Protein AF-A0A8X7E4F1-F1 (afdb_monomer_lite)

Foldseek 3Di:
DDDDDDPPPDDDPVRVVVVVVVVVVVVVVVVVVCCVPPVVVVQQDWDKDWDDDWDWDCDPNDTDTDIDIDTPGPDDDDDQWDWDADPNDTDIDDGD

pLDDT: mean 83.53, std 11.59, range [44.25, 96.94]

Radius of gyration: 31.85 Å; chains: 1; bounding box: 60×23×98 Å

Secondary structure (DSSP, 8-state):
---------PPPHHHHHHHHHHHHHHHHHHHHHHHHHTGGGTT----EEEEEEEEEEEETTEEEEEEEEEE-SSS-------EEEETTEEEEPPP-

Sequence (96 aa):
MKVLYKRKGGISAPVLAILTFAVLLVVGVAILMYFYVIAPQATKQSQLSILGEPVIRFSNNEYVLSVTIKNLGSDTVMLQGATIIINDTSYNTPDD

Structure (mmCIF, N/CA/C/O backbone):
data_AF-A0A8X7E4F1-F1
#
_entry.id   AF-A0A8X7E4F1-F1
#
loop_
_atom_site.group_PDB
_atom_site.id
_atom_site.type_symbol
_atom_site.label_atom_id
_atom_site.label_alt_id
_atom_site.label_comp_id
_atom_site.label_asym_id
_atom_site.label_entity_id
_atom_site.label_seq_id
_atom_site.pdbx_PDB_ins_code
_atom_site.Cartn_x
_atom_site.Cartn_y
_atom_site.Cartn_z
_atom_site.occupancy
_atom_site.B_iso_or_equiv
_atom_site.auth_seq_id
_atom_site.auth_comp_id
_atom_site.auth_asym_id
_atom_site.auth_atom_id
_atom_site.pdbx_PDB_model_num
ATOM 1 N N . MET A 1 1 ? -17.694 -5.681 70.126 1.00 44.25 1 MET A N 1
ATOM 2 C CA . MET A 1 1 ? -17.298 -4.977 68.884 1.00 44.25 1 MET A CA 1
ATOM 3 C C . MET A 1 1 ? -18.538 -4.769 68.020 1.00 44.25 1 MET A C 1
ATOM 5 O O . MET A 1 1 ? -19.162 -5.751 67.646 1.00 44.25 1 MET A O 1
ATOM 9 N N . LYS A 1 2 ? -18.953 -3.520 67.767 1.00 49.25 2 LYS A N 1
ATOM 10 C CA . LYS A 1 2 ? -20.084 -3.205 66.875 1.00 49.25 2 LYS A CA 1
ATOM 11 C C . LYS A 1 2 ? -19.562 -3.134 65.438 1.00 49.25 2 LYS A C 1
ATOM 13 O O . LYS A 1 2 ? -18.790 -2.238 65.114 1.00 49.25 2 LYS A O 1
ATOM 18 N N . VAL A 1 3 ? -19.956 -4.091 64.601 1.00 59.44 3 VAL A N 1
ATOM 19 C CA . VAL A 1 3 ? -19.585 -4.136 63.181 1.00 59.44 3 VAL A CA 1
ATOM 20 C C . VAL A 1 3 ? -20.490 -3.171 62.413 1.00 59.44 3 VAL A C 1
ATOM 22 O O . VAL A 1 3 ? -21.691 -3.396 62.283 1.00 59.44 3 VAL A O 1
ATOM 25 N N . LEU A 1 4 ? -19.920 -2.062 61.942 1.00 64.94 4 LEU A N 1
ATOM 26 C CA . LEU A 1 4 ? -20.594 -1.090 61.082 1.00 64.94 4 LEU A CA 1
ATOM 27 C C . LEU A 1 4 ? -20.675 -1.645 59.653 1.00 64.94 4 LEU A C 1
ATOM 29 O O . LEU A 1 4 ? -19.695 -1.626 58.910 1.00 64.94 4 LEU A O 1
ATOM 33 N N . TYR A 1 5 ? -21.853 -2.126 59.255 1.00 54.75 5 TYR A N 1
ATOM 34 C CA . TYR A 1 5 ? -22.135 -2.485 57.865 1.00 54.75 5 TYR A CA 1
ATOM 35 C C . TYR A 1 5 ? -22.247 -1.214 57.009 1.00 54.75 5 TYR A C 1
ATOM 37 O O . TYR A 1 5 ? -23.218 -0.460 57.109 1.00 54.75 5 TYR A O 1
ATOM 45 N N . LYS A 1 6 ? -21.257 -0.979 56.139 1.00 62.44 6 LYS A N 1
ATOM 46 C CA . LYS A 1 6 ? -21.343 0.023 55.066 1.00 62.44 6 LYS A CA 1
ATOM 47 C C . LYS A 1 6 ? -22.490 -0.356 54.124 1.00 62.44 6 LYS A C 1
ATOM 49 O O . LYS A 1 6 ? -22.404 -1.349 53.405 1.00 62.44 6 LYS A O 1
ATOM 54 N N . ARG A 1 7 ? -23.550 0.455 54.090 1.00 60.06 7 ARG A N 1
ATOM 55 C CA . ARG A 1 7 ? -24.597 0.368 53.065 1.00 60.06 7 ARG A CA 1
ATOM 56 C C . ARG A 1 7 ? -23.990 0.768 51.716 1.00 60.06 7 ARG A C 1
ATOM 58 O O . ARG A 1 7 ? -23.758 1.947 51.471 1.00 60.06 7 ARG A O 1
ATOM 65 N N . LYS A 1 8 ? -23.706 -0.211 50.849 1.00 59.78 8 LYS A N 1
ATOM 66 C CA . LYS A 1 8 ? -23.483 0.034 49.417 1.00 59.78 8 LYS A CA 1
ATOM 67 C C . LYS A 1 8 ? -24.802 0.560 48.847 1.00 59.78 8 LYS A C 1
ATOM 69 O O . LYS A 1 8 ? -25.757 -0.200 48.729 1.00 59.78 8 LYS A O 1
ATOM 74 N N . GLY A 1 9 ? -24.871 1.857 48.556 1.00 60.72 9 GLY A N 1
ATOM 75 C CA . GLY A 1 9 ? -25.984 2.432 47.806 1.00 60.72 9 GLY A CA 1
ATOM 76 C C . GLY A 1 9 ? -25.994 1.825 46.407 1.00 60.72 9 GLY A C 1
ATOM 77 O O . GLY A 1 9 ? -25.110 2.117 45.607 1.00 60.72 9 GLY A O 1
ATOM 78 N N . GLY A 1 10 ? -26.933 0.917 46.147 1.00 71.62 10 GLY A N 1
ATOM 79 C CA . GLY A 1 10 ? -27.133 0.344 44.822 1.00 71.62 10 GLY A CA 1
ATOM 80 C C . GLY A 1 10 ? -27.723 1.400 43.897 1.00 71.62 10 GLY A C 1
ATOM 81 O O . GLY A 1 10 ? -28.724 2.028 44.238 1.00 71.62 10 GLY A O 1
ATOM 82 N N . ILE A 1 11 ? -27.096 1.610 42.742 1.00 70.88 11 ILE A N 1
ATOM 83 C CA . ILE A 1 11 ? -27.671 2.408 41.658 1.00 70.88 11 ILE A CA 1
ATOM 84 C C . ILE A 1 11 ? -29.013 1.770 41.278 1.00 70.88 11 ILE A C 1
ATOM 86 O O . ILE A 1 11 ? -29.093 0.553 41.103 1.00 70.88 11 ILE A O 1
ATOM 90 N N . SER A 1 12 ? -30.077 2.571 41.194 1.00 83.69 12 SER A N 1
ATOM 91 C CA . SER A 1 12 ? -31.404 2.060 40.853 1.00 83.69 12 SER A CA 1
ATOM 92 C C . SER A 1 12 ? -31.413 1.518 39.421 1.00 83.69 12 SER A C 1
ATOM 94 O O . SER A 1 12 ? -30.747 2.057 38.536 1.00 83.69 12 SER A O 1
ATOM 96 N N . ALA A 1 13 ? -32.175 0.447 39.180 1.00 85.00 13 ALA A N 1
ATOM 97 C CA . ALA A 1 13 ? -32.247 -0.201 37.868 1.00 85.00 13 ALA A CA 1
ATOM 98 C C . ALA A 1 13 ? -32.525 0.773 36.696 1.00 85.00 13 ALA A C 1
ATOM 100 O O . ALA A 1 13 ? -31.864 0.638 35.665 1.00 85.00 13 ALA A O 1
ATOM 101 N N . PRO A 1 14 ? -33.393 1.801 36.837 1.00 88.81 14 PRO A N 1
ATOM 102 C CA . PRO A 1 14 ? -33.590 2.799 35.785 1.00 88.81 14 PRO A CA 1
ATOM 103 C C . PRO A 1 14 ? -32.336 3.634 35.491 1.00 88.81 14 PRO A C 1
ATOM 105 O O . PRO A 1 14 ? -32.021 3.892 34.334 1.00 88.81 14 PRO A O 1
ATOM 108 N N . VAL A 1 15 ? -31.586 4.029 36.524 1.00 89.69 15 VAL A N 1
ATOM 109 C CA . VAL A 1 15 ? -30.360 4.830 36.365 1.00 89.69 15 VAL A CA 1
ATOM 110 C C . VAL A 1 15 ? -29.249 3.996 35.730 1.00 89.69 15 VAL A C 1
ATOM 112 O O . VAL A 1 15 ? -28.527 4.491 34.865 1.00 89.69 15 VAL A O 1
ATOM 115 N N . LEU A 1 16 ? -29.143 2.718 36.106 1.00 88.94 16 LEU A N 1
ATOM 116 C CA . LEU A 1 16 ? -28.195 1.796 35.484 1.00 88.94 16 LEU A CA 1
ATOM 117 C C . LEU A 1 16 ? -28.488 1.621 33.988 1.00 88.94 16 LEU A C 1
ATOM 119 O O . LEU A 1 16 ? -27.555 1.654 33.194 1.00 88.94 16 LEU A O 1
ATOM 123 N N . ALA A 1 17 ? -29.764 1.492 33.608 1.00 89.69 17 ALA A N 1
ATOM 124 C CA . ALA A 1 17 ? -30.177 1.347 32.212 1.00 89.69 17 ALA A CA 1
ATOM 125 C C . ALA A 1 17 ? -29.831 2.579 31.359 1.00 89.69 17 ALA A C 1
ATOM 127 O O . ALA A 1 17 ? -29.384 2.446 30.223 1.00 89.69 17 ALA A O 1
ATOM 128 N N . ILE A 1 18 ? -29.997 3.784 31.911 1.00 92.56 18 ILE A N 1
ATOM 129 C CA . ILE A 1 18 ? -29.627 5.020 31.210 1.00 92.56 18 ILE A CA 1
ATOM 130 C C . ILE A 1 18 ? -28.105 5.101 31.038 1.00 92.56 18 ILE A C 1
ATOM 132 O O . ILE A 1 18 ? -27.626 5.436 29.956 1.00 92.56 18 ILE A O 1
ATOM 136 N N . LEU A 1 19 ? -27.339 4.760 32.079 1.00 91.56 19 LEU A N 1
ATOM 137 C CA . LEU A 1 19 ? -25.876 4.759 32.016 1.00 91.56 19 LEU A CA 1
ATOM 138 C C . LEU A 1 19 ? -25.345 3.754 30.992 1.00 91.56 19 LEU A C 1
ATOM 140 O O . LEU A 1 19 ? -24.479 4.103 30.192 1.00 91.56 19 LEU A O 1
ATOM 144 N N . THR A 1 20 ? -25.868 2.527 30.977 1.00 92.00 20 THR A N 1
ATOM 145 C CA . THR A 1 20 ? -25.450 1.523 29.991 1.00 92.00 20 THR A CA 1
ATOM 146 C C . THR A 1 20 ? -25.818 1.942 28.573 1.00 92.00 20 THR A C 1
ATOM 148 O O . THR A 1 20 ? -24.995 1.788 27.670 1.00 92.00 20 THR A O 1
ATOM 151 N N . PHE A 1 21 ? -26.996 2.536 28.370 1.00 95.69 21 PHE A N 1
ATOM 152 C CA . PHE A 1 21 ? -27.398 3.050 27.062 1.00 95.69 21 PHE A CA 1
ATOM 153 C C . PHE A 1 21 ? -26.492 4.191 26.579 1.00 95.69 21 PHE A C 1
ATOM 155 O O . PHE A 1 21 ? -26.046 4.182 25.432 1.00 95.69 21 PHE A O 1
ATOM 162 N N . ALA A 1 22 ? -26.151 5.137 27.460 1.00 95.12 22 ALA A N 1
ATOM 163 C CA . ALA A 1 22 ? -25.239 6.230 27.135 1.00 95.12 22 ALA A CA 1
ATOM 164 C C . ALA A 1 22 ? -23.844 5.715 26.742 1.00 95.12 22 ALA A C 1
ATOM 166 O O . ALA A 1 22 ? -23.276 6.171 25.750 1.00 95.12 22 ALA A O 1
ATOM 167 N N . VAL A 1 23 ? -23.314 4.724 27.468 1.00 96.44 23 VAL A N 1
ATOM 168 C CA . VAL A 1 23 ? -22.022 4.100 27.141 1.00 96.44 23 VAL A CA 1
ATOM 169 C C . VAL A 1 23 ? -22.073 3.405 25.779 1.00 96.44 23 VAL A C 1
ATOM 171 O O . VAL A 1 23 ? -21.167 3.596 24.970 1.00 96.44 23 VAL A O 1
ATOM 174 N N . LEU A 1 24 ? -23.134 2.645 25.488 1.00 96.56 24 LEU A N 1
ATOM 175 C CA . LEU A 1 24 ? -23.291 1.982 24.189 1.00 96.56 24 LEU A CA 1
ATOM 176 C C . LEU A 1 24 ? -23.360 2.980 23.032 1.00 96.56 24 LEU A C 1
ATOM 178 O O . LEU A 1 24 ? -22.759 2.736 21.988 1.00 96.56 24 LEU A O 1
ATOM 182 N N . LEU A 1 25 ? -24.039 4.113 23.222 1.00 96.88 25 LEU A N 1
ATOM 183 C CA . LEU A 1 25 ? -24.115 5.159 22.205 1.00 96.88 25 LEU A CA 1
ATOM 184 C C . LEU A 1 25 ? -22.726 5.747 21.927 1.00 96.88 25 LEU A C 1
ATOM 186 O O . LEU A 1 25 ? -22.322 5.843 20.769 1.00 96.88 25 LEU A O 1
ATOM 190 N N . VAL A 1 26 ? -21.963 6.065 22.977 1.00 96.94 26 VAL A N 1
ATOM 191 C CA . VAL A 1 26 ? -20.594 6.592 22.843 1.00 96.94 26 VAL A CA 1
ATOM 192 C C . VAL A 1 26 ? -19.684 5.598 22.121 1.00 96.94 26 VAL A C 1
ATOM 194 O O . VAL A 1 26 ? -18.967 5.986 21.198 1.00 96.94 26 VAL A O 1
ATOM 197 N N . VAL A 1 27 ? -19.740 4.315 22.484 1.00 96.50 27 VAL A N 1
ATOM 198 C CA . VAL A 1 27 ? -18.954 3.266 21.814 1.00 96.50 27 VAL A CA 1
ATOM 199 C C . VAL A 1 27 ? -19.380 3.114 20.351 1.00 96.50 27 VAL A C 1
ATOM 201 O O . VAL A 1 27 ? -18.521 3.037 19.475 1.00 96.50 27 VAL A O 1
ATOM 204 N N . GLY A 1 28 ? -20.683 3.135 20.060 1.00 95.94 28 GLY A N 1
ATOM 205 C CA . GLY A 1 28 ? -21.200 3.056 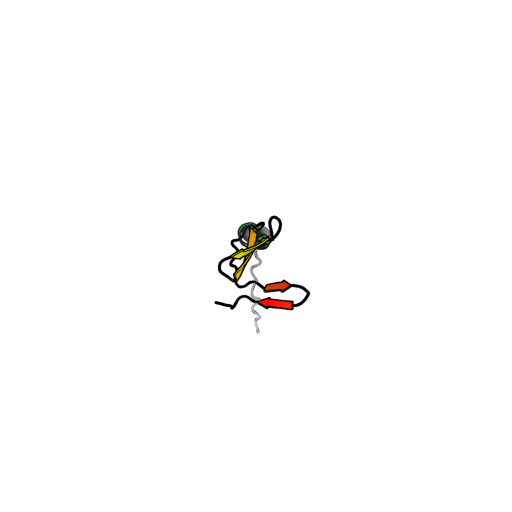18.693 1.00 95.94 28 GLY A CA 1
ATOM 206 C C . GLY A 1 28 ? -20.710 4.205 17.809 1.00 95.94 28 GLY A C 1
ATOM 207 O O . GLY A 1 28 ? -20.231 3.971 16.700 1.00 95.94 28 GLY A O 1
ATOM 208 N N . VAL A 1 29 ? -20.748 5.440 18.319 1.00 95.88 29 VAL A N 1
ATOM 209 C CA . VAL A 1 29 ? -20.223 6.615 17.603 1.00 95.88 29 VAL A CA 1
ATOM 210 C C . VAL A 1 29 ? -18.712 6.508 17.401 1.00 95.88 29 V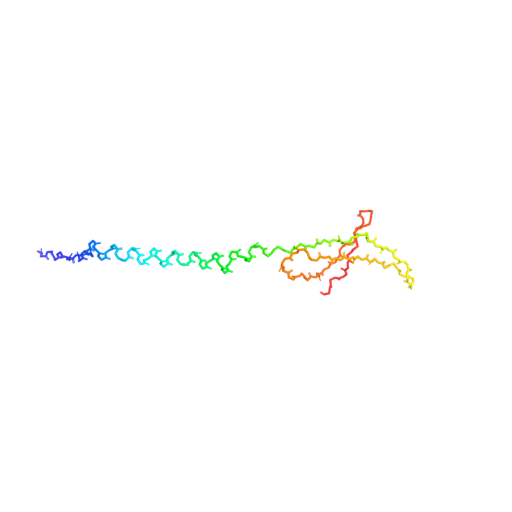AL A C 1
ATOM 212 O O . VAL A 1 29 ? -18.233 6.788 16.305 1.00 95.88 29 VAL A O 1
ATOM 215 N N . ALA A 1 30 ? -17.959 6.059 18.408 1.00 94.75 30 ALA A N 1
ATOM 216 C CA . ALA A 1 30 ? -16.511 5.886 18.292 1.00 94.75 30 ALA A CA 1
ATOM 217 C C . ALA A 1 30 ? -16.133 4.864 17.205 1.00 94.75 30 ALA A C 1
ATOM 219 O O . ALA A 1 30 ? -15.213 5.106 16.421 1.00 94.75 30 ALA A O 1
ATOM 220 N N . ILE A 1 31 ? -16.877 3.757 17.107 1.00 94.31 31 ILE A N 1
ATOM 221 C CA . ILE A 1 31 ? -16.683 2.749 16.057 1.00 94.31 31 ILE A CA 1
ATOM 222 C C . ILE A 1 31 ? -16.982 3.344 14.674 1.00 94.31 31 ILE A C 1
ATOM 224 O O . ILE A 1 31 ? -16.182 3.183 13.753 1.00 94.31 31 ILE A O 1
ATOM 228 N N . LEU A 1 32 ? -18.091 4.073 14.517 1.00 92.94 32 LEU A N 1
ATOM 229 C CA . LEU A 1 32 ? -18.415 4.738 13.248 1.00 92.94 32 LEU A CA 1
ATOM 230 C C . LEU A 1 32 ? -17.338 5.754 12.848 1.00 92.94 32 LEU A C 1
ATOM 232 O O . LEU A 1 32 ? -16.944 5.812 11.684 1.00 92.94 32 LEU A O 1
ATOM 236 N N . MET A 1 33 ? -16.815 6.510 13.813 1.00 90.88 33 MET A N 1
ATOM 237 C CA . MET A 1 33 ? -15.746 7.478 13.575 1.00 90.88 33 MET A CA 1
ATOM 238 C C . MET A 1 33 ? -14.451 6.793 13.113 1.00 90.88 33 MET A C 1
ATOM 240 O O . MET A 1 33 ? -13.804 7.272 12.181 1.00 90.88 33 MET A O 1
ATOM 244 N N . TYR A 1 34 ? -14.105 5.642 13.700 1.00 89.62 34 TYR A N 1
ATOM 245 C CA . TYR A 1 34 ? -12.971 4.822 13.263 1.00 89.62 34 TYR A CA 1
ATOM 246 C C . TYR A 1 34 ? -13.112 4.395 11.794 1.00 89.62 34 TYR A C 1
ATOM 248 O O . TYR A 1 34 ? -12.190 4.594 10.999 1.00 89.62 34 TYR A O 1
ATOM 256 N N . PHE A 1 35 ? -14.278 3.870 11.406 1.00 88.50 35 PHE A N 1
ATOM 257 C CA . PHE A 1 35 ? -14.520 3.454 10.021 1.00 88.50 35 PHE A CA 1
ATOM 258 C C . PHE A 1 35 ? -14.605 4.622 9.036 1.00 88.50 35 PHE A C 1
ATOM 260 O O . PHE A 1 35 ? -14.329 4.438 7.855 1.00 88.50 35 PHE A O 1
ATOM 267 N N . TYR A 1 36 ? -14.949 5.822 9.497 1.00 88.38 36 TYR A N 1
ATOM 268 C CA . TYR A 1 36 ? -14.990 7.003 8.641 1.00 88.38 36 TYR A CA 1
ATOM 269 C C . TYR A 1 36 ? -13.608 7.634 8.416 1.00 88.38 36 TYR A C 1
ATOM 271 O O . TYR A 1 36 ? -13.327 8.118 7.325 1.00 88.38 36 TYR A O 1
ATOM 279 N N . VAL A 1 37 ? -12.733 7.641 9.428 1.00 85.56 37 VAL A N 1
ATOM 280 C CA . VAL A 1 37 ? -11.447 8.365 9.363 1.00 85.56 37 VAL A CA 1
ATOM 281 C C . VAL A 1 37 ? -10.265 7.447 9.056 1.00 85.56 37 VAL A C 1
ATOM 283 O O . VAL A 1 37 ? -9.369 7.822 8.297 1.00 85.56 37 VAL A O 1
ATOM 286 N N . ILE A 1 38 ? -10.237 6.255 9.655 1.00 79.75 38 ILE A N 1
ATOM 287 C CA . ILE A 1 38 ? -9.062 5.374 9.643 1.00 79.75 38 ILE A CA 1
ATOM 288 C C . ILE A 1 38 ? -9.231 4.262 8.610 1.00 79.75 38 ILE A C 1
ATOM 290 O O . ILE A 1 38 ? -8.317 4.023 7.824 1.00 79.75 38 ILE A O 1
ATOM 294 N N . ALA A 1 39 ? -10.399 3.619 8.544 1.00 77.25 39 ALA A N 1
ATOM 295 C CA . ALA A 1 39 ? -10.611 2.526 7.591 1.00 77.25 39 ALA A CA 1
ATOM 296 C C . ALA A 1 39 ? -10.391 2.901 6.105 1.00 77.25 39 ALA A C 1
ATOM 298 O O . ALA A 1 39 ? -9.819 2.078 5.389 1.00 77.25 39 ALA A O 1
ATOM 299 N N . PRO A 1 40 ? -10.714 4.118 5.615 1.00 75.94 40 PRO A N 1
ATOM 300 C CA . PRO A 1 40 ? -10.444 4.491 4.223 1.00 75.94 40 PRO A CA 1
ATOM 301 C C . PRO A 1 40 ? -8.949 4.657 3.920 1.00 75.94 40 PRO A C 1
ATOM 303 O O . PRO A 1 40 ? -8.552 4.733 2.760 1.00 75.94 40 PRO A O 1
ATOM 306 N N . GLN A 1 41 ? -8.087 4.722 4.940 1.00 72.19 41 GLN A N 1
ATOM 307 C CA . GLN A 1 41 ? -6.640 4.758 4.726 1.00 72.19 41 GLN A CA 1
ATOM 308 C C . GLN A 1 41 ? -6.108 3.392 4.282 1.00 72.19 41 GLN A C 1
ATOM 310 O O . GLN A 1 41 ? -5.144 3.344 3.528 1.00 72.19 41 GLN A O 1
ATOM 315 N N . ALA A 1 42 ? -6.772 2.292 4.656 1.00 66.81 42 ALA A N 1
ATOM 316 C CA . ALA A 1 42 ? -6.403 0.950 4.202 1.00 66.81 42 ALA A CA 1
ATOM 317 C C . ALA A 1 42 ? -6.728 0.710 2.716 1.00 66.81 42 ALA A C 1
ATOM 319 O O . ALA A 1 42 ? -6.142 -0.175 2.099 1.00 66.81 42 ALA A O 1
ATOM 320 N N . THR A 1 43 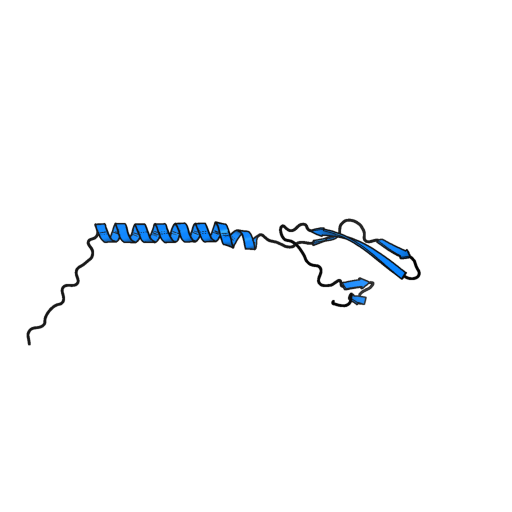? -7.632 1.500 2.123 1.00 67.00 43 THR A N 1
ATOM 321 C CA . THR A 1 43 ? -7.944 1.428 0.685 1.00 67.00 43 THR A CA 1
ATOM 322 C C . THR A 1 43 ? -7.015 2.279 -0.174 1.00 67.00 43 THR A C 1
ATOM 324 O O . THR A 1 43 ? -7.147 2.264 -1.397 1.00 67.00 43 THR A O 1
ATOM 327 N N . LYS A 1 44 ? -6.067 3.012 0.431 1.00 70.69 44 LYS A N 1
ATOM 328 C CA . LYS A 1 44 ? -5.017 3.727 -0.300 1.00 70.69 44 LYS A CA 1
ATOM 329 C C . LYS A 1 44 ? -3.986 2.733 -0.822 1.00 70.69 44 LYS A C 1
ATOM 331 O O . LYS A 1 44 ? -2.899 2.576 -0.278 1.00 70.69 44 LYS A O 1
ATOM 336 N N . GLN A 1 45 ? -4.364 2.010 -1.865 1.00 73.88 45 GLN A N 1
ATOM 337 C CA . GLN A 1 45 ? -3.465 1.112 -2.562 1.00 73.88 45 GLN A CA 1
ATOM 338 C C . GLN A 1 45 ? -2.634 1.925 -3.555 1.00 73.88 45 GLN A C 1
ATOM 340 O O . GLN A 1 45 ? -3.186 2.572 -4.444 1.00 73.88 45 GLN A O 1
ATOM 345 N N . SER A 1 46 ? -1.311 1.868 -3.424 1.00 79.38 46 SER A N 1
ATOM 346 C CA . SER A 1 46 ? -0.377 2.382 -4.427 1.00 79.38 46 SER A CA 1
ATOM 347 C C . SER A 1 46 ? -0.105 1.282 -5.446 1.00 79.38 46 SER A C 1
ATOM 349 O O . SER A 1 46 ? 0.575 0.303 -5.143 1.00 79.38 46 SER A O 1
ATOM 351 N N . GLN A 1 47 ? -0.661 1.418 -6.648 1.00 86.06 47 GLN A N 1
ATOM 352 C CA . GLN A 1 47 ? -0.435 0.482 -7.747 1.00 86.06 47 GLN A CA 1
ATOM 353 C C . GLN A 1 47 ? 0.115 1.238 -8.953 1.00 86.06 47 GLN A C 1
ATOM 355 O O . GLN A 1 47 ? -0.530 2.142 -9.480 1.00 86.06 47 GLN A O 1
ATOM 360 N N . LEU A 1 48 ? 1.300 0.842 -9.408 1.00 88.25 48 LEU A N 1
ATOM 361 C CA . LEU A 1 48 ? 1.891 1.334 -10.645 1.00 88.25 48 LEU A CA 1
ATOM 362 C C . LEU A 1 48 ? 1.689 0.307 -11.757 1.00 88.25 48 LEU A C 1
ATOM 364 O O . LEU A 1 48 ? 1.831 -0.895 -11.538 1.00 88.25 48 LEU A O 1
ATOM 368 N N . SER A 1 49 ? 1.379 0.790 -12.955 1.00 89.69 49 SER A N 1
ATOM 369 C CA . SER A 1 49 ? 1.348 -0.019 -14.170 1.00 89.69 49 SER A CA 1
ATOM 370 C C . SER A 1 49 ? 2.209 0.629 -15.235 1.00 89.69 49 SER A C 1
ATOM 372 O O . SER A 1 49 ? 2.129 1.838 -15.456 1.00 89.69 49 SER A O 1
ATOM 374 N N . ILE A 1 50 ? 2.980 -0.187 -15.943 1.00 90.69 50 ILE A N 1
ATOM 375 C CA . ILE A 1 50 ? 3.613 0.230 -17.190 1.00 90.69 50 ILE A CA 1
ATOM 376 C C . ILE A 1 50 ? 2.514 0.292 -18.257 1.00 90.69 50 ILE A C 1
ATOM 378 O O . ILE A 1 50 ? 1.679 -0.609 -18.354 1.00 90.69 50 ILE A O 1
ATOM 382 N N . LEU A 1 51 ? 2.465 1.393 -19.000 1.00 90.25 51 LEU A N 1
ATOM 383 C CA . LEU A 1 51 ? 1.562 1.593 -20.126 1.00 90.25 51 LEU A CA 1
ATOM 384 C C . LEU A 1 51 ? 2.325 1.436 -21.434 1.00 90.25 51 LEU A C 1
ATOM 386 O O . LEU A 1 51 ? 3.308 2.136 -21.677 1.00 90.25 51 LEU A O 1
ATOM 390 N N . GLY A 1 52 ? 1.787 0.583 -22.302 1.00 88.88 52 GLY A N 1
ATOM 391 C CA . GLY A 1 52 ? 2.361 0.318 -23.612 1.00 88.88 52 GLY A CA 1
ATOM 392 C C . GLY A 1 52 ? 3.655 -0.486 -23.540 1.00 88.88 52 GLY A C 1
ATOM 393 O O . GLY A 1 52 ? 3.977 -1.106 -22.525 1.00 88.88 52 GLY A O 1
ATOM 394 N N . GLU A 1 53 ? 4.375 -0.483 -24.655 1.00 87.94 53 GLU A N 1
ATOM 395 C CA . GLU A 1 53 ? 5.638 -1.194 -24.793 1.00 87.94 53 GLU A CA 1
ATOM 396 C C . GLU A 1 53 ? 6.804 -0.264 -24.426 1.00 87.94 53 GLU A C 1
ATOM 398 O O . GLU A 1 53 ? 6.875 0.859 -24.938 1.00 87.94 53 GLU A O 1
ATOM 403 N N . PRO A 1 54 ? 7.724 -0.698 -23.547 1.00 88.50 54 PRO A N 1
ATOM 404 C CA . PRO A 1 54 ? 8.956 0.034 -23.312 1.00 88.50 54 PRO A CA 1
ATOM 405 C C . PRO A 1 54 ? 9.774 0.097 -24.604 1.00 88.50 54 PRO A C 1
ATOM 407 O O . PRO A 1 54 ? 9.953 -0.912 -25.285 1.00 88.50 54 PRO A O 1
ATOM 410 N N . VAL A 1 55 ? 10.304 1.275 -24.930 1.00 90.50 55 VAL A N 1
ATOM 411 C CA . VAL A 1 55 ? 11.101 1.479 -26.147 1.00 90.50 55 VAL A CA 1
ATOM 412 C C . VAL A 1 55 ? 12.528 1.831 -25.768 1.00 90.50 55 VAL A C 1
ATOM 414 O O . VAL A 1 55 ? 12.757 2.758 -24.993 1.00 90.50 55 VAL A O 1
AT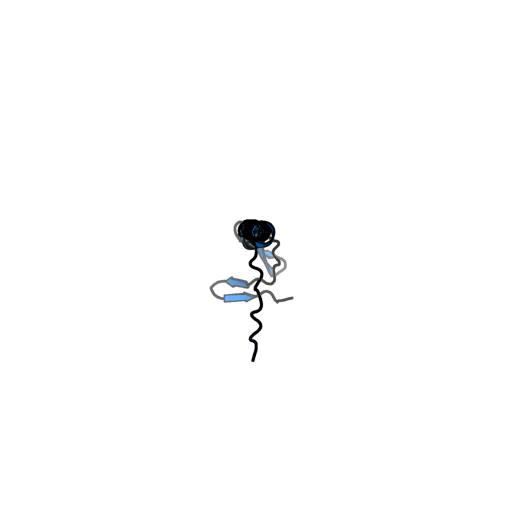OM 417 N N . ILE A 1 56 ? 13.490 1.129 -26.363 1.00 89.06 56 ILE A N 1
ATOM 418 C CA . ILE A 1 56 ? 14.912 1.457 -26.260 1.00 89.06 56 ILE A CA 1
ATOM 419 C C . ILE A 1 56 ? 15.318 2.202 -27.528 1.00 89.06 56 ILE A C 1
ATOM 421 O O . ILE A 1 56 ? 15.107 1.713 -28.640 1.00 89.06 56 ILE A O 1
ATOM 425 N N . ARG A 1 57 ? 15.891 3.396 -27.373 1.00 90.69 57 ARG A N 1
ATOM 426 C CA . ARG A 1 57 ? 16.429 4.192 -28.484 1.00 90.69 57 ARG A CA 1
ATOM 427 C C . ARG A 1 57 ? 17.897 4.484 -28.242 1.00 90.69 57 ARG A C 1
ATOM 429 O O . ARG A 1 57 ? 18.286 4.787 -27.122 1.00 90.69 57 ARG A O 1
ATOM 436 N N . PHE A 1 58 ? 18.693 4.430 -29.300 1.00 90.25 58 PHE A N 1
ATOM 437 C CA . PHE A 1 58 ? 20.073 4.891 -29.258 1.00 90.25 58 PHE A CA 1
ATOM 438 C C . PHE A 1 58 ? 20.110 6.377 -29.618 1.00 90.25 58 PHE A C 1
ATOM 440 O O . PHE A 1 58 ? 19.658 6.762 -30.698 1.00 90.25 58 PHE A O 1
ATOM 447 N N . SER A 1 59 ? 20.595 7.213 -28.705 1.00 89.69 59 SER A N 1
ATOM 448 C CA . SER A 1 59 ? 20.688 8.663 -28.884 1.00 89.69 59 SER A CA 1
ATOM 449 C C . SER A 1 59 ? 21.927 9.182 -28.166 1.00 89.69 59 SER A C 1
ATOM 451 O O . SER A 1 59 ? 22.163 8.817 -27.023 1.00 89.69 59 SER A O 1
ATOM 453 N N . ASN A 1 60 ? 22.713 10.044 -28.817 1.00 86.50 60 ASN A N 1
ATOM 454 C CA . ASN A 1 60 ? 23.925 10.650 -28.242 1.00 86.50 60 ASN A CA 1
ATOM 455 C C . ASN A 1 60 ? 24.918 9.638 -27.634 1.00 86.50 60 ASN A C 1
ATOM 457 O O . ASN A 1 60 ? 25.432 9.857 -26.545 1.00 86.50 60 ASN A O 1
ATOM 461 N N . ASN A 1 61 ? 25.198 8.535 -28.335 1.00 90.50 61 ASN A N 1
ATOM 462 C CA . ASN A 1 61 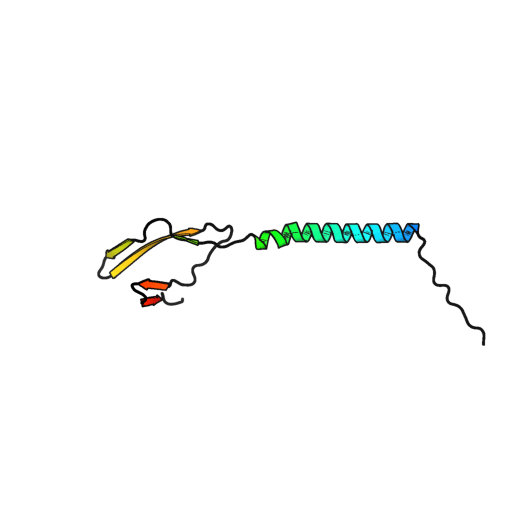? 26.060 7.444 -27.855 1.00 90.50 61 ASN A CA 1
ATOM 463 C C . ASN A 1 61 ? 25.553 6.683 -26.613 1.00 90.50 61 ASN A C 1
ATOM 465 O O . ASN A 1 61 ? 26.276 5.840 -26.085 1.00 90.50 61 ASN A O 1
ATOM 469 N N . GLU A 1 62 ? 24.306 6.900 -26.200 1.00 87.94 62 GLU A N 1
ATOM 470 C CA . GLU A 1 62 ? 23.691 6.242 -25.050 1.00 87.94 62 GLU A CA 1
ATOM 471 C C . GLU A 1 62 ? 22.412 5.497 -25.455 1.00 87.94 62 GLU A C 1
ATOM 473 O O . GLU A 1 62 ? 21.709 5.863 -26.404 1.00 87.94 62 GLU A O 1
ATOM 478 N N . TYR A 1 63 ? 22.102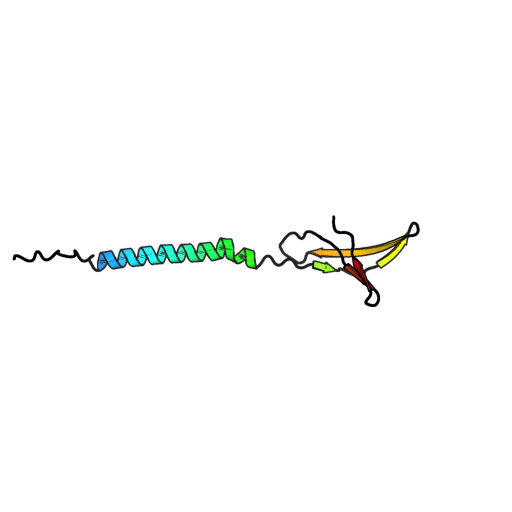 4.423 -24.728 1.00 84.88 63 TYR A N 1
ATOM 479 C CA . TYR A 1 63 ? 20.812 3.748 -24.830 1.00 84.88 63 TYR A CA 1
ATOM 480 C C . TYR A 1 63 ? 19.835 4.380 -23.842 1.00 84.88 63 TYR A C 1
ATOM 482 O O . TYR A 1 63 ? 20.055 4.349 -22.635 1.00 84.88 63 TYR A O 1
ATOM 490 N N . VAL A 1 64 ? 18.732 4.914 -24.357 1.00 87.69 64 VAL A N 1
ATOM 491 C CA . VAL A 1 64 ? 17.662 5.522 -23.566 1.00 87.69 64 VAL A CA 1
ATOM 492 C C . VAL A 1 64 ? 16.463 4.581 -23.541 1.00 87.69 64 VAL A C 1
ATOM 494 O O . VAL A 1 64 ? 15.860 4.306 -24.583 1.00 87.69 64 VAL A O 1
ATOM 497 N N . LEU A 1 65 ? 16.101 4.107 -22.348 1.00 86.75 65 LEU A N 1
ATOM 498 C CA . LEU A 1 65 ? 14.875 3.349 -22.104 1.00 86.75 65 LEU A CA 1
ATOM 499 C C . LEU A 1 65 ? 13.729 4.319 -21.789 1.00 86.75 65 LEU A C 1
ATOM 501 O O . LEU A 1 65 ? 13.756 5.025 -20.785 1.00 86.75 65 LEU A O 1
ATOM 505 N N . SER A 1 66 ? 12.712 4.343 -22.646 1.00 89.00 66 SER A N 1
ATOM 506 C CA . SER A 1 66 ? 11.494 5.130 -22.448 1.00 89.00 66 SER A CA 1
ATOM 507 C C . SER A 1 66 ? 10.362 4.231 -21.963 1.00 89.00 66 SER A C 1
ATOM 509 O O . SER A 1 66 ? 9.949 3.312 -22.673 1.00 89.00 66 SER A O 1
ATOM 511 N N . VAL A 1 67 ? 9.845 4.518 -20.768 1.00 89.31 67 VAL A N 1
ATOM 512 C CA . VAL A 1 67 ? 8.736 3.785 -20.148 1.00 89.31 67 VAL A CA 1
ATOM 513 C C . VAL A 1 67 ? 7.675 4.781 -19.703 1.00 89.31 67 VAL A C 1
ATOM 515 O O . VAL A 1 67 ? 7.992 5.793 -19.081 1.00 89.31 67 VAL A O 1
ATOM 518 N N . THR A 1 68 ? 6.410 4.497 -20.005 1.00 90.50 68 THR A N 1
ATOM 519 C CA . THR A 1 68 ? 5.293 5.283 -19.471 1.00 90.50 68 THR A CA 1
ATOM 520 C C . THR A 1 68 ? 4.738 4.555 -18.260 1.00 90.50 68 THR A C 1
ATOM 522 O O . THR A 1 68 ? 4.306 3.412 -18.376 1.00 90.50 68 THR A O 1
ATOM 525 N N . ILE A 1 69 ? 4.737 5.203 -17.098 1.00 89.88 69 ILE A N 1
ATOM 526 C CA . ILE A 1 69 ? 4.182 4.638 -15.866 1.00 89.88 69 ILE A CA 1
ATOM 527 C C . ILE A 1 69 ? 2.893 5.383 -15.536 1.00 89.88 69 ILE A C 1
ATOM 529 O O . ILE A 1 69 ? 2.865 6.613 -15.500 1.00 89.88 69 ILE A O 1
ATOM 533 N N . LYS A 1 70 ? 1.820 4.636 -15.274 1.00 90.12 70 LYS A N 1
ATOM 534 C CA . LYS A 1 70 ? 0.560 5.172 -14.765 1.00 90.12 70 LYS A CA 1
ATOM 535 C C . LYS A 1 70 ? 0.337 4.709 -13.340 1.00 90.12 70 LYS A C 1
ATOM 537 O O . LYS A 1 70 ? 0.381 3.517 -13.045 1.00 90.12 70 LYS A O 1
ATOM 542 N N . ASN A 1 71 ? 0.028 5.670 -12.482 1.00 90.44 71 ASN A N 1
ATOM 543 C CA . ASN A 1 71 ? -0.507 5.394 -11.165 1.00 90.44 71 ASN A CA 1
ATOM 544 C C . ASN A 1 71 ? -1.986 4.997 -11.298 1.00 90.44 71 ASN A C 1
ATOM 546 O O . ASN A 1 71 ? -2.808 5.790 -11.759 1.00 90.44 71 ASN A O 1
ATOM 550 N N . LEU A 1 72 ? -2.294 3.743 -10.972 1.00 88.81 72 LEU A N 1
ATOM 551 C CA . LEU A 1 72 ? -3.656 3.210 -10.877 1.00 88.81 72 LEU A CA 1
ATOM 552 C C . LEU A 1 72 ? -4.200 3.287 -9.446 1.00 88.81 72 LEU A C 1
ATOM 554 O O . LEU A 1 72 ? -5.381 3.029 -9.226 1.00 88.81 72 LEU A O 1
ATOM 558 N N . GLY A 1 73 ? -3.337 3.621 -8.488 1.00 86.25 73 GLY A N 1
ATOM 559 C CA . GLY A 1 73 ? -3.694 3.807 -7.097 1.00 86.25 73 GLY A CA 1
ATOM 560 C C . GLY A 1 73 ? -4.406 5.126 -6.821 1.00 86.25 73 GLY A C 1
ATOM 561 O O . GLY A 1 73 ? -4.501 6.015 -7.669 1.00 86.25 73 GLY A O 1
ATOM 562 N N . SER A 1 74 ? -4.886 5.255 -5.588 1.00 83.06 74 SER A N 1
ATOM 563 C CA . SER A 1 74 ? -5.518 6.480 -5.085 1.00 83.06 74 SER A CA 1
ATOM 564 C C . SER A 1 74 ? -4.565 7.367 -4.281 1.00 83.06 74 SER A C 1
ATOM 566 O O . SER A 1 74 ? -4.991 8.401 -3.771 1.00 83.06 74 SER A O 1
ATOM 568 N N . ASP A 1 75 ? -3.311 6.943 -4.110 1.00 86.38 75 ASP A N 1
ATOM 569 C CA . ASP A 1 75 ? -2.286 7.689 -3.380 1.00 86.38 75 ASP A CA 1
ATOM 570 C C . ASP A 1 75 ? -1.139 8.111 -4.298 1.00 86.38 75 ASP A C 1
ATOM 572 O O . ASP A 1 75 ? -0.916 7.512 -5.351 1.00 86.38 75 ASP A O 1
ATOM 576 N N . THR A 1 76 ? -0.416 9.156 -3.909 1.00 86.81 76 THR A N 1
ATOM 577 C CA . THR A 1 76 ? 0.748 9.640 -4.660 1.00 86.81 76 THR A CA 1
ATOM 578 C C . THR A 1 76 ? 1.917 8.676 -4.470 1.00 86.81 76 THR A C 1
ATOM 580 O O . THR A 1 76 ? 2.174 8.215 -3.361 1.00 86.81 76 THR A O 1
ATOM 583 N N . VAL A 1 77 ? 2.644 8.375 -5.548 1.00 86.38 77 VAL A N 1
ATOM 584 C CA . VAL A 1 77 ? 3.789 7.457 -5.513 1.00 86.38 77 VAL A CA 1
ATOM 585 C C . VAL A 1 77 ? 5.077 8.227 -5.766 1.00 86.38 77 VAL A C 1
ATOM 587 O O . VAL A 1 77 ? 5.154 9.023 -6.699 1.00 86.38 77 VAL A O 1
ATOM 590 N N . MET A 1 78 ? 6.087 7.962 -4.941 1.00 86.69 78 MET A N 1
ATOM 591 C CA . MET A 1 78 ? 7.448 8.455 -5.119 1.00 86.69 78 MET A CA 1
ATOM 592 C C . MET A 1 78 ? 8.310 7.324 -5.677 1.00 86.69 78 MET A C 1
ATOM 594 O O . MET A 1 78 ? 8.327 6.226 -5.119 1.00 86.69 78 MET A O 1
ATOM 598 N N . LEU A 1 79 ? 9.007 7.583 -6.781 1.00 83.62 79 LEU A N 1
ATOM 599 C CA . LEU A 1 79 ? 9.979 6.646 -7.334 1.00 83.62 79 LEU A CA 1
ATOM 600 C C . LEU A 1 79 ? 11.270 6.762 -6.518 1.00 83.62 79 LEU A C 1
ATOM 602 O O . LEU A 1 79 ? 11.905 7.808 -6.559 1.00 83.62 79 LEU A O 1
ATOM 606 N N . GLN A 1 80 ? 11.623 5.721 -5.761 1.00 85.62 80 GLN A N 1
ATOM 607 C CA . GLN A 1 80 ? 12.876 5.698 -4.987 1.00 85.62 80 GLN A CA 1
ATOM 608 C C . GLN A 1 80 ? 14.059 5.156 -5.791 1.00 85.62 80 GLN A C 1
ATOM 610 O O . GLN A 1 80 ? 15.190 5.537 -5.551 1.00 85.62 80 GLN A O 1
ATOM 615 N N . GLY A 1 81 ? 13.788 4.294 -6.766 1.00 84.50 81 GLY A N 1
ATOM 616 C CA . GLY A 1 81 ? 14.801 3.697 -7.619 1.00 84.50 81 GLY A CA 1
ATOM 617 C C . GLY A 1 81 ? 14.146 2.829 -8.681 1.00 84.50 81 GLY A C 1
ATOM 618 O O . GLY A 1 81 ? 12.948 2.527 -8.615 1.00 84.50 81 GLY A O 1
ATOM 619 N N . ALA A 1 82 ? 14.928 2.441 -9.678 1.00 84.44 82 ALA A N 1
ATOM 620 C CA . ALA A 1 82 ? 14.505 1.532 -10.723 1.00 84.44 82 ALA A CA 1
ATOM 621 C C . ALA A 1 82 ? 15.561 0.445 -10.931 1.00 84.44 82 ALA A C 1
ATOM 623 O O . ALA A 1 82 ? 16.758 0.712 -11.033 1.00 84.44 82 ALA A O 1
ATOM 624 N N . THR A 1 83 ? 15.089 -0.790 -11.047 1.00 88.25 83 THR A N 1
ATOM 625 C CA . THR A 1 83 ? 15.906 -1.929 -11.450 1.00 88.25 83 THR A CA 1
ATOM 626 C C . THR A 1 83 ? 15.473 -2.364 -12.838 1.00 88.25 83 THR A C 1
ATOM 628 O O . THR A 1 83 ? 14.305 -2.681 -13.068 1.00 88.25 83 THR A O 1
ATOM 631 N N . ILE A 1 84 ? 16.417 -2.383 -13.770 1.00 85.88 84 ILE A N 1
ATOM 632 C CA . ILE A 1 84 ? 16.223 -2.864 -15.133 1.00 85.88 84 ILE A CA 1
ATOM 633 C C . ILE A 1 84 ? 16.828 -4.264 -15.206 1.00 85.88 84 ILE A C 1
ATOM 635 O O . ILE A 1 84 ? 18.017 -4.437 -14.954 1.00 85.88 84 ILE A O 1
ATOM 639 N N . ILE A 1 85 ? 16.018 -5.265 -15.556 1.00 88.06 85 ILE A N 1
ATOM 640 C CA . ILE A 1 85 ? 16.476 -6.648 -15.726 1.00 88.06 85 ILE A CA 1
ATOM 641 C C . ILE A 1 85 ? 16.497 -6.975 -17.219 1.00 88.06 85 ILE A C 1
ATOM 643 O O . ILE A 1 85 ? 15.465 -6.901 -17.885 1.00 88.06 85 ILE A O 1
ATOM 647 N N . ILE A 1 86 ? 17.667 -7.336 -17.744 1.00 85.06 86 ILE A N 1
ATOM 648 C CA . ILE A 1 86 ? 17.868 -7.733 -19.144 1.00 85.06 86 ILE A CA 1
ATOM 649 C C . ILE A 1 86 ? 18.569 -9.087 -19.142 1.00 85.06 86 ILE A C 1
ATOM 651 O O . ILE A 1 86 ? 19.687 -9.185 -18.643 1.00 85.06 86 ILE A O 1
ATOM 655 N N . ASN A 1 87 ? 17.933 -10.122 -19.703 1.00 89.38 87 ASN A N 1
ATOM 656 C CA . ASN A 1 87 ? 18.480 -11.487 -19.756 1.00 89.38 87 ASN A CA 1
ATOM 657 C C . ASN A 1 87 ? 19.029 -11.948 -18.390 1.00 89.38 87 ASN A C 1
ATOM 659 O O . ASN A 1 87 ? 20.196 -12.317 -18.276 1.00 89.38 87 ASN A O 1
ATOM 663 N N . ASP A 1 88 ? 18.211 -11.816 -17.342 1.00 89.56 88 ASP A N 1
ATOM 664 C CA . ASP A 1 88 ? 18.541 -12.147 -15.945 1.00 89.56 88 ASP A CA 1
ATOM 665 C C . ASP A 1 88 ? 19.685 -11.333 -15.310 1.00 89.56 88 ASP A C 1
ATOM 667 O O . ASP A 1 88 ? 20.090 -11.593 -14.177 1.00 89.56 88 ASP A O 1
ATOM 671 N N . THR A 1 89 ? 20.177 -10.298 -15.993 1.00 89.12 89 THR A N 1
ATOM 672 C CA . THR A 1 89 ? 21.159 -9.356 -15.447 1.00 89.12 89 THR A CA 1
ATOM 673 C C . THR A 1 89 ? 20.457 -8.105 -14.938 1.00 89.12 89 THR A C 1
ATOM 675 O O . THR A 1 89 ? 19.701 -7.469 -15.670 1.00 89.12 89 THR A O 1
ATOM 678 N N . SER A 1 90 ? 20.713 -7.751 -13.679 1.00 89.31 90 SER A N 1
ATOM 679 C CA . SER A 1 90 ? 20.086 -6.619 -12.996 1.00 89.31 90 SER A CA 1
ATOM 680 C C . SER A 1 90 ? 20.971 -5.375 -13.050 1.00 89.31 90 SER A C 1
ATOM 682 O O . SER A 1 90 ? 22.125 -5.414 -12.625 1.00 89.31 90 SER A O 1
ATOM 684 N N . TYR A 1 91 ? 20.406 -4.260 -13.504 1.00 85.38 91 TYR A N 1
ATOM 685 C CA . TYR A 1 91 ? 21.021 -2.936 -13.512 1.00 85.38 91 TYR A CA 1
ATOM 686 C C . TYR A 1 91 ? 20.189 -2.006 -12.635 1.00 85.38 91 TYR A C 1
ATOM 688 O O . TYR A 1 91 ? 19.014 -1.777 -12.916 1.00 85.38 91 TYR A O 1
ATOM 696 N N . ASN A 1 92 ? 20.783 -1.473 -11.574 1.00 86.38 92 ASN A N 1
ATOM 697 C CA . ASN A 1 92 ? 20.099 -0.552 -10.672 1.00 86.38 92 ASN A CA 1
ATOM 698 C C . ASN A 1 92 ? 20.448 0.885 -11.052 1.00 86.38 92 ASN A C 1
ATOM 700 O O . ASN A 1 92 ? 21.611 1.185 -11.334 1.00 86.38 92 ASN A O 1
ATOM 704 N N . THR A 1 93 ? 19.459 1.773 -11.043 1.00 80.00 93 THR A N 1
ATOM 705 C CA . THR A 1 93 ? 19.743 3.208 -10.990 1.00 80.00 93 THR A CA 1
ATOM 706 C C . THR A 1 93 ? 20.375 3.527 -9.634 1.00 80.00 93 THR A C 1
ATOM 708 O O . THR A 1 93 ? 19.951 2.930 -8.644 1.00 80.00 93 THR A O 1
ATOM 711 N N . PRO A 1 94 ? 21.381 4.414 -9.562 1.00 66.06 94 PRO A N 1
ATOM 712 C CA . PRO A 1 94 ? 21.912 4.855 -8.277 1.00 66.06 94 PRO A CA 1
ATOM 713 C C . PRO A 1 94 ? 20.789 5.467 -7.429 1.00 66.06 94 PRO A C 1
ATOM 715 O O . PRO A 1 94 ? 19.952 6.198 -7.960 1.00 66.06 94 PRO A O 1
ATOM 718 N N . ASP A 1 95 ? 20.759 5.109 -6.145 1.00 61.38 95 ASP A N 1
ATOM 719 C CA . ASP A 1 95 ? 19.903 5.752 -5.150 1.00 61.38 95 ASP A CA 1
ATOM 720 C C . ASP A 1 95 ? 20.439 7.179 -4.928 1.00 61.38 95 ASP A C 1
ATOM 722 O O . ASP A 1 95 ? 21.627 7.337 -4.626 1.00 61.38 95 ASP A O 1
ATOM 726 N N . ASP A 1 96 ? 19.590 8.195 -5.110 1.00 55.09 96 ASP A N 1
ATOM 727 C CA . ASP A 1 96 ? 19.864 9.575 -4.669 1.00 55.09 96 ASP A CA 1
ATOM 728 C C . ASP A 1 96 ? 19.565 9.737 -3.167 1.00 55.09 96 ASP A C 1
ATOM 730 O O . ASP A 1 96 ? 18.504 9.244 -2.707 1.00 55.09 96 ASP A O 1
#